Protein AF-A0A239GBN7-F1 (afdb_monomer)

Organism: NCBI:txid1500549

Structure (mmCIF, N/CA/C/O backbone):
data_AF-A0A239GBN7-F1
#
_entry.id   AF-A0A239GBN7-F1
#
loop_
_atom_site.group_PDB
_atom_site.id
_atom_site.type_symbol
_atom_site.label_atom_id
_atom_site.label_alt_id
_atom_site.label_comp_id
_atom_site.label_asym_id
_atom_site.label_entity_id
_atom_site.label_seq_id
_atom_site.pdbx_PDB_ins_code
_atom_site.Cartn_x
_atom_site.Cartn_y
_atom_site.Cartn_z
_atom_site.occupancy
_atom_site.B_iso_or_equiv
_atom_site.auth_seq_id
_atom_site.auth_comp_id
_atom_site.auth_asym_id
_atom_site.auth_atom_id
_atom_site.pdbx_PDB_model_num
ATOM 1 N N . MET A 1 1 ? -6.923 -0.369 -9.445 1.00 72.62 1 MET A N 1
ATOM 2 C CA . MET A 1 1 ? -6.277 -1.036 -10.608 1.00 72.62 1 MET A CA 1
ATOM 3 C C . MET A 1 1 ? -5.202 -0.095 -11.122 1.00 72.62 1 MET A C 1
ATOM 5 O O . MET A 1 1 ? -5.505 1.081 -11.259 1.00 72.62 1 MET A O 1
ATOM 9 N N . ILE A 1 2 ? -3.983 -0.569 -11.394 1.00 82.81 2 ILE A N 1
ATOM 10 C CA . ILE A 1 2 ? -2.902 0.307 -11.875 1.00 82.81 2 ILE A CA 1
ATOM 11 C C . ILE A 1 2 ? -3.067 0.641 -13.365 1.00 82.81 2 ILE A C 1
ATOM 13 O O . ILE A 1 2 ? -3.360 -0.239 -14.175 1.00 82.81 2 ILE A O 1
ATOM 17 N N . THR A 1 3 ? -2.873 1.910 -13.731 1.00 89.62 3 THR A N 1
ATOM 18 C CA . THR A 1 3 ? -2.868 2.357 -15.132 1.00 89.62 3 THR A CA 1
ATOM 19 C C . THR A 1 3 ? -1.474 2.249 -15.743 1.00 89.62 3 THR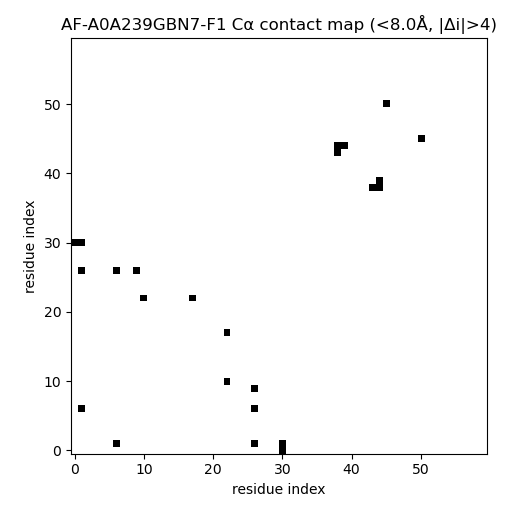 A C 1
ATOM 21 O O . THR A 1 3 ? -0.457 2.257 -15.042 1.00 89.62 3 THR A O 1
ATOM 24 N N . LYS A 1 4 ? -1.408 2.184 -17.076 1.00 92.25 4 LYS A N 1
ATOM 25 C CA . LYS A 1 4 ? -0.137 2.156 -17.812 1.00 92.25 4 LYS A CA 1
ATOM 26 C C . LYS A 1 4 ? 0.704 3.400 -17.520 1.00 92.25 4 LYS A C 1
ATOM 28 O O . LYS A 1 4 ? 1.914 3.297 -17.341 1.00 92.25 4 LYS A O 1
ATOM 33 N N . GLU A 1 5 ? 0.064 4.559 -17.447 1.00 93.31 5 GLU A N 1
ATOM 34 C CA . GLU A 1 5 ? 0.697 5.847 -17.169 1.00 93.31 5 GLU A CA 1
ATOM 35 C C . GLU A 1 5 ? 1.355 5.835 -15.785 1.00 93.31 5 GLU A C 1
ATOM 37 O O . GLU A 1 5 ? 2.532 6.169 -15.657 1.00 93.31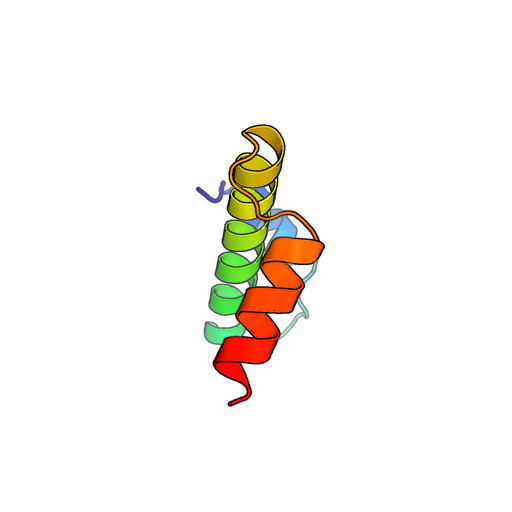 5 GLU A O 1
ATOM 42 N N . LYS A 1 6 ? 0.641 5.343 -14.768 1.00 88.69 6 LYS A N 1
ATOM 43 C CA . LYS A 1 6 ? 1.144 5.270 -13.392 1.00 88.69 6 LYS A CA 1
ATOM 44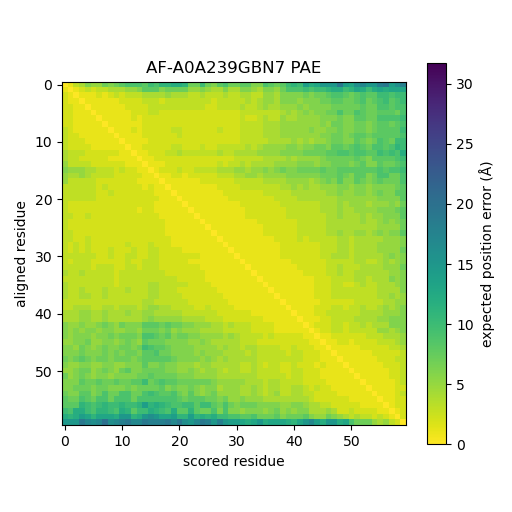 C C . LYS A 1 6 ? 2.255 4.234 -13.222 1.00 88.69 6 LYS A C 1
ATOM 46 O O . LYS A 1 6 ? 3.191 4.442 -12.450 1.00 88.69 6 LYS A O 1
ATOM 51 N N . LEU A 1 7 ? 2.208 3.144 -13.990 1.00 92.19 7 LEU A N 1
ATOM 52 C CA . LEU A 1 7 ? 3.314 2.189 -14.066 1.00 92.19 7 LEU A CA 1
ATOM 53 C C . LEU A 1 7 ? 4.569 2.832 -14.677 1.00 92.19 7 LEU A C 1
ATOM 55 O O . LEU A 1 7 ? 5.659 2.677 -14.134 1.00 92.19 7 LEU A O 1
ATOM 59 N N . LEU A 1 8 ? 4.425 3.600 -15.762 1.00 94.88 8 LEU A N 1
ATOM 60 C CA . LEU A 1 8 ? 5.545 4.328 -16.370 1.00 94.88 8 LEU A CA 1
ATOM 61 C C . LEU A 1 8 ? 6.139 5.371 -15.415 1.00 94.88 8 LEU A C 1
ATOM 63 O O . LEU A 1 8 ? 7.356 5.514 -15.348 1.00 94.88 8 LEU A O 1
ATOM 67 N N . GLU A 1 9 ? 5.307 6.084 -14.658 1.00 92.75 9 GLU A N 1
ATOM 68 C CA . GLU A 1 9 ? 5.771 7.003 -13.611 1.00 92.75 9 GLU A CA 1
ATOM 69 C C . GLU A 1 9 ? 6.514 6.279 -12.488 1.00 92.75 9 GLU A C 1
ATOM 71 O O . GLU A 1 9 ? 7.562 6.742 -12.041 1.00 92.75 9 GLU A O 1
ATOM 76 N N . THR A 1 10 ? 6.018 5.110 -12.080 1.00 91.81 10 THR A N 1
ATOM 77 C CA . THR A 1 10 ? 6.681 4.274 -11.075 1.00 91.81 10 THR A CA 1
ATOM 78 C C . TH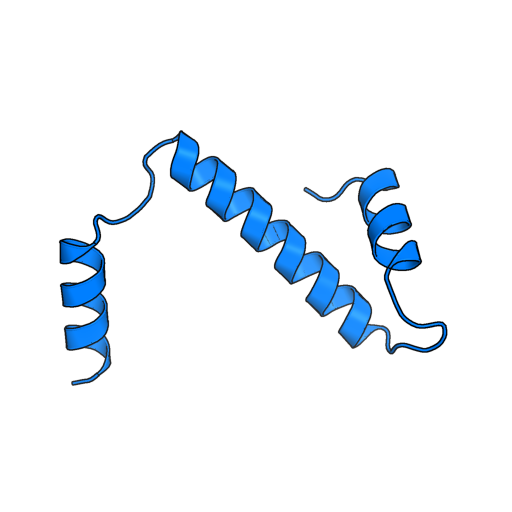R A 1 10 ? 8.077 3.884 -11.551 1.00 91.81 10 THR A C 1
ATOM 80 O O . THR A 1 10 ? 9.044 4.114 -10.826 1.00 91.81 10 THR A O 1
ATOM 83 N N . LEU A 1 11 ? 8.200 3.405 -12.794 1.00 94.44 11 LEU A N 1
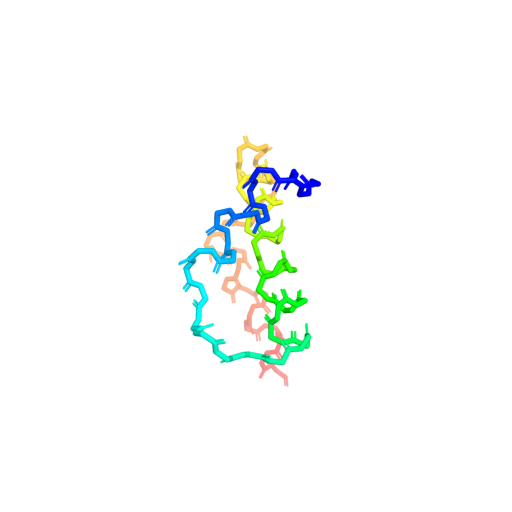ATOM 84 C CA . LEU A 1 11 ? 9.477 3.034 -13.411 1.00 94.44 11 LEU A CA 1
ATOM 85 C C . LEU A 1 11 ? 10.466 4.206 -13.484 1.00 94.44 11 LEU A C 1
ATOM 87 O O . LEU A 1 11 ? 11.649 4.005 -13.239 1.00 94.44 11 LEU A O 1
ATOM 91 N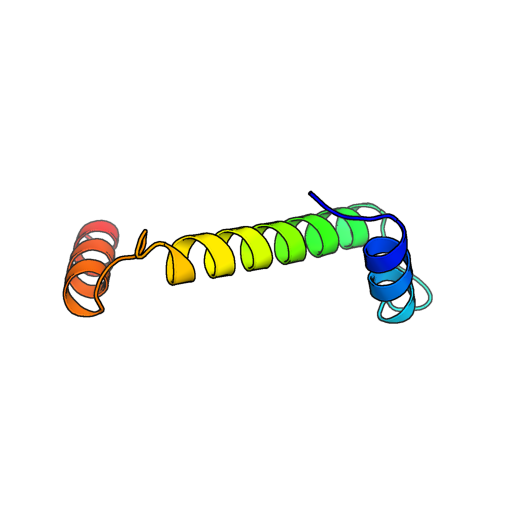 N . LYS A 1 12 ? 10.003 5.438 -13.743 1.00 94.62 12 LYS A N 1
ATOM 92 C CA . LYS A 1 12 ? 10.867 6.639 -13.730 1.00 94.62 12 LYS A CA 1
ATOM 93 C C . LYS A 1 12 ? 11.487 6.929 -12.360 1.00 94.62 12 LYS A C 1
ATOM 95 O O . LYS A 1 12 ? 12.509 7.599 -12.294 1.00 94.62 12 LYS A O 1
ATOM 100 N N . SER A 1 13 ? 10.851 6.477 -11.278 1.00 91.19 13 SER A N 1
ATOM 101 C CA . SER A 1 13 ? 11.341 6.657 -9.903 1.00 91.19 13 SER A CA 1
ATOM 102 C C . SER A 1 13 ? 12.212 5.499 -9.404 1.00 91.19 13 SER A C 1
ATOM 104 O O . SER A 1 13 ? 12.716 5.549 -8.281 1.00 91.19 13 SER A O 1
ATOM 106 N N . MET A 1 14 ? 12.335 4.431 -10.196 1.00 94.94 14 MET A N 1
ATOM 107 C CA . MET A 1 14 ? 13.124 3.253 -9.854 1.00 94.94 14 MET A CA 1
ATOM 108 C C . MET A 1 14 ? 14.587 3.439 -10.280 1.00 94.94 14 MET A C 1
ATOM 110 O O . MET A 1 14 ? 14.868 4.215 -11.193 1.00 94.94 14 MET A O 1
ATOM 114 N N . PRO A 1 15 ? 15.535 2.756 -9.616 1.00 96.31 15 PRO A N 1
ATOM 115 C CA . PRO A 1 15 ? 16.938 2.778 -10.022 1.00 96.31 15 PRO A CA 1
ATOM 116 C C . PRO A 1 15 ? 17.131 2.192 -11.429 1.00 96.31 15 PRO A C 1
ATOM 118 O O . PRO A 1 15 ? 16.315 1.404 -11.893 1.00 96.31 15 PRO A O 1
ATOM 121 N N . ASP A 1 16 ? 18.259 2.490 -12.079 1.00 95.06 16 ASP A N 1
ATOM 12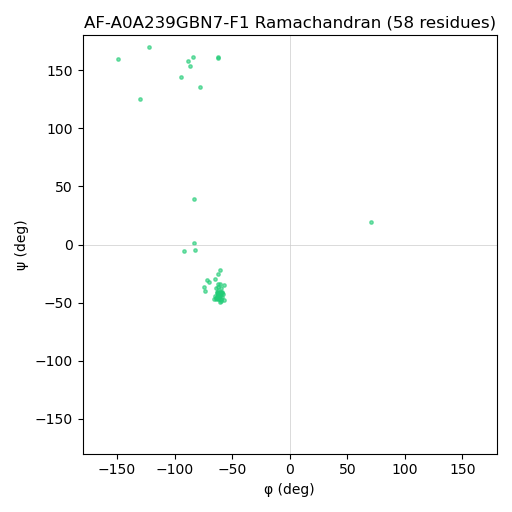2 C CA . ASP A 1 16 ? 18.583 1.955 -13.417 1.00 95.06 16 ASP A CA 1
ATOM 123 C C . ASP A 1 16 ? 18.674 0.418 -13.460 1.00 95.06 16 ASP A C 1
ATOM 125 O O . ASP A 1 16 ? 18.563 -0.199 -14.521 1.00 95.06 16 ASP A O 1
ATOM 129 N N . LYS A 1 17 ? 18.908 -0.213 -12.303 1.00 96.69 17 LYS A N 1
ATOM 130 C CA . LYS A 1 17 ? 18.907 -1.666 -12.127 1.00 96.69 17 LYS A CA 1
ATOM 131 C C . LYS A 1 17 ? 18.026 -2.040 -10.947 1.00 96.69 17 LYS A C 1
ATOM 133 O O . LYS A 1 17 ? 18.261 -1.588 -9.831 1.00 96.69 17 LYS A O 1
ATOM 138 N N . PHE A 1 18 ? 17.067 -2.912 -11.205 1.00 96.81 18 PHE A N 1
ATOM 139 C CA . PHE A 1 18 ? 16.174 -3.519 -10.228 1.00 96.81 18 PHE A CA 1
ATOM 140 C C . PHE A 1 18 ? 15.800 -4.917 -10.724 1.00 96.81 18 PHE A C 1
ATOM 142 O O . PHE A 1 18 ? 15.942 -5.225 -11.912 1.00 96.81 18 PHE A O 1
ATOM 149 N N . SER A 1 19 ? 15.353 -5.775 -9.817 1.00 97.69 19 SER A N 1
ATOM 150 C CA . SER A 1 19 ? 14.798 -7.080 -10.158 1.00 97.69 19 SER A CA 1
ATOM 151 C C . SER A 1 19 ? 13.319 -6.968 -10.534 1.00 97.69 19 SER A C 1
ATOM 153 O O . SER A 1 19 ? 12.637 -6.005 -10.190 1.00 97.69 19 SER A O 1
ATOM 155 N N . VAL A 1 20 ? 12.784 -7.977 -11.222 1.00 95.75 20 VAL A N 1
ATOM 156 C CA . VAL A 1 20 ? 11.339 -8.034 -11.501 1.00 95.75 20 VAL A CA 1
ATOM 157 C C . VAL A 1 20 ? 10.530 -8.069 -10.199 1.00 95.75 20 VAL A C 1
ATOM 159 O O . VAL A 1 20 ? 9.470 -7.450 -10.133 1.00 95.75 20 VAL A O 1
ATOM 162 N N . ASP A 1 21 ? 11.052 -8.716 -9.156 1.00 97.44 21 ASP A N 1
ATOM 163 C CA . ASP A 1 21 ? 10.402 -8.789 -7.847 1.00 97.44 21 ASP A CA 1
ATOM 164 C C . ASP A 1 21 ? 10.262 -7.398 -7.209 1.00 97.44 21 ASP A C 1
ATOM 166 O O . ASP A 1 21 ? 9.178 -7.056 -6.738 1.00 97.44 21 ASP A O 1
ATOM 170 N N . ASP A 1 22 ? 11.292 -6.547 -7.308 1.00 96.56 22 ASP A N 1
ATOM 171 C CA . ASP A 1 22 ? 11.245 -5.162 -6.807 1.00 96.56 22 ASP A CA 1
ATOM 172 C C . ASP A 1 22 ? 10.133 -4.346 -7.487 1.00 96.56 22 ASP A C 1
ATOM 174 O O . ASP A 1 22 ? 9.425 -3.562 -6.847 1.00 96.56 22 ASP A O 1
ATOM 178 N N . LEU A 1 23 ? 9.961 -4.527 -8.803 1.00 95.12 23 LEU A N 1
ATOM 179 C CA . LEU A 1 23 ? 8.886 -3.877 -9.553 1.00 95.12 23 LEU A CA 1
ATOM 180 C C . LEU A 1 23 ? 7.517 -4.361 -9.073 1.00 95.12 23 LEU A C 1
ATOM 182 O O . LEU A 1 23 ? 6.625 -3.546 -8.832 1.00 95.12 23 LEU A O 1
ATOM 186 N N . MET A 1 24 ? 7.353 -5.676 -8.932 1.00 94.88 24 MET A N 1
ATOM 187 C CA . MET A 1 24 ? 6.094 -6.279 -8.500 1.00 94.88 24 MET A CA 1
ATOM 188 C C . MET A 1 24 ? 5.709 -5.830 -7.089 1.00 94.88 24 MET A C 1
ATOM 190 O O . MET A 1 24 ? 4.557 -5.451 -6.866 1.00 94.88 24 MET A O 1
ATOM 194 N N . GLU A 1 25 ? 6.660 -5.806 -6.154 1.00 95.69 25 GLU A N 1
ATOM 195 C CA . GLU A 1 25 ? 6.434 -5.333 -4.787 1.00 95.69 25 GLU A CA 1
ATOM 196 C C . GLU A 1 25 ? 6.038 -3.854 -4.767 1.00 95.69 25 GLU A C 1
ATOM 198 O O . GLU A 1 25 ? 5.050 -3.478 -4.128 1.00 95.69 25 GLU A O 1
ATOM 203 N N . ARG A 1 26 ? 6.748 -3.011 -5.526 1.00 94.38 26 ARG A N 1
ATOM 204 C CA . ARG A 1 26 ? 6.446 -1.578 -5.610 1.00 94.38 26 ARG A CA 1
ATOM 205 C C . ARG A 1 26 ? 5.049 -1.323 -6.171 1.00 94.38 26 ARG A C 1
ATOM 207 O O . ARG A 1 26 ? 4.317 -0.494 -5.629 1.00 94.38 26 ARG A O 1
ATOM 214 N N . VAL A 1 27 ? 4.665 -2.038 -7.229 1.00 93.94 27 VAL A N 1
ATOM 215 C CA . VAL A 1 27 ? 3.324 -1.946 -7.827 1.00 93.94 27 VAL A CA 1
ATOM 216 C C . VAL A 1 27 ? 2.252 -2.405 -6.838 1.00 93.94 27 VAL A C 1
ATOM 218 O O . VAL A 1 27 ? 1.246 -1.715 -6.664 1.00 93.94 27 VAL A O 1
ATOM 221 N N . LEU A 1 28 ? 2.476 -3.525 -6.144 1.00 94.31 28 LEU A N 1
ATOM 222 C CA . LEU A 1 28 ? 1.544 -4.040 -5.142 1.00 94.31 28 LEU A CA 1
ATOM 223 C C . LEU A 1 28 ? 1.361 -3.059 -3.976 1.00 94.31 28 LEU A C 1
ATOM 225 O O . LEU A 1 28 ? 0.237 -2.851 -3.517 1.00 94.31 28 LEU A O 1
ATOM 229 N N . LEU A 1 29 ? 2.445 -2.438 -3.508 1.00 94.62 29 LEU A N 1
ATOM 230 C CA . LEU A 1 29 ? 2.400 -1.427 -2.455 1.00 94.62 29 LEU A CA 1
ATOM 231 C C . LEU A 1 29 ? 1.547 -0.226 -2.874 1.00 94.62 29 LEU A C 1
ATOM 233 O O . LEU A 1 29 ? 0.650 0.173 -2.133 1.00 94.62 29 LEU A O 1
ATOM 237 N N . LEU A 1 30 ? 1.787 0.324 -4.068 1.00 92.81 30 LEU A N 1
ATOM 238 C CA . LEU A 1 30 ? 1.020 1.460 -4.587 1.00 92.81 30 LEU A CA 1
ATOM 239 C C . LEU A 1 30 ? -0.473 1.133 -4.695 1.00 92.81 30 LEU A C 1
ATOM 241 O O . LEU A 1 30 ? -1.306 1.940 -4.289 1.00 92.81 30 LEU A O 1
ATOM 245 N N . GLN A 1 31 ? -0.808 -0.073 -5.157 1.00 92.31 31 GLN A N 1
ATOM 246 C CA . GLN A 1 31 ? -2.193 -0.535 -5.205 1.00 92.31 31 GLN A CA 1
ATOM 247 C C . GLN A 1 31 ? -2.826 -0.613 -3.807 1.00 92.31 31 GLN A C 1
ATOM 249 O O . GLN A 1 31 ? -3.972 -0.205 -3.632 1.00 92.31 31 GLN A O 1
ATOM 254 N N . LYS A 1 32 ? -2.107 -1.125 -2.801 1.00 94.75 32 LYS A N 1
ATOM 255 C CA . LYS A 1 32 ? -2.615 -1.184 -1.419 1.00 94.75 32 LYS A CA 1
ATOM 256 C C . LYS A 1 32 ? -2.847 0.206 -0.830 1.00 94.75 32 LYS A C 1
ATOM 258 O O . LYS A 1 32 ? -3.821 0.392 -0.110 1.00 94.75 32 LYS A O 1
ATOM 263 N N . ILE A 1 33 ? -1.982 1.170 -1.148 1.00 94.06 33 ILE A N 1
ATOM 264 C CA . ILE A 1 33 ? -2.146 2.562 -0.713 1.00 94.06 33 ILE A CA 1
ATOM 265 C C . ILE A 1 33 ? -3.412 3.168 -1.328 1.00 94.06 33 ILE A C 1
ATOM 267 O O . ILE A 1 33 ? -4.196 3.767 -0.601 1.00 94.06 33 ILE A O 1
ATOM 271 N N . GLU A 1 34 ? -3.650 2.978 -2.630 1.00 92.75 34 GLU A N 1
ATOM 272 C CA . GLU A 1 34 ? -4.887 3.433 -3.289 1.00 92.75 34 GLU A CA 1
ATOM 273 C C . GLU A 1 34 ? -6.137 2.850 -2.634 1.00 92.75 34 GLU A C 1
ATOM 275 O O . GLU A 1 34 ? -7.042 3.597 -2.273 1.00 92.75 34 GLU A O 1
ATOM 280 N N . ILE A 1 35 ? -6.146 1.537 -2.398 1.00 94.56 35 ILE A N 1
ATOM 281 C CA . ILE A 1 35 ? -7.254 0.868 -1.708 1.00 94.56 35 ILE A CA 1
ATOM 282 C C . ILE A 1 35 ? -7.458 1.467 -0.311 1.00 94.56 35 ILE A C 1
ATOM 284 O O . ILE A 1 35 ? -8.587 1.769 0.060 1.00 94.56 35 ILE A O 1
ATOM 288 N N . GLY A 1 36 ? -6.381 1.682 0.450 1.00 95.50 36 GLY A N 1
ATOM 289 C CA . GLY A 1 36 ? -6.462 2.283 1.782 1.00 95.50 36 GLY A CA 1
ATOM 290 C C . GLY A 1 36 ? -7.007 3.715 1.769 1.00 95.50 36 GLY A C 1
ATOM 291 O O . GLY A 1 36 ? -7.769 4.088 2.659 1.00 95.50 36 GLY A O 1
ATOM 292 N N . MET A 1 37 ? -6.664 4.514 0.752 1.00 95.38 37 MET A N 1
ATOM 293 C CA . MET A 1 37 ? -7.229 5.856 0.573 1.00 95.38 37 MET A CA 1
ATOM 294 C C . MET A 1 37 ? -8.731 5.790 0.274 1.00 95.38 37 MET A C 1
ATOM 296 O O . MET A 1 37 ? -9.505 6.469 0.944 1.00 95.38 37 MET A O 1
ATOM 300 N N . GLU A 1 38 ? -9.156 4.924 -0.650 1.00 96.31 38 GLU A N 1
ATOM 301 C CA . GLU A 1 38 ? -10.580 4.727 -0.961 1.00 96.31 38 GLU A CA 1
ATOM 302 C C . GLU A 1 38 ? -11.379 4.241 0.259 1.00 96.31 38 GLU A C 1
ATOM 304 O O . GLU A 1 38 ? -12.493 4.702 0.500 1.00 96.31 38 GLU A O 1
ATOM 309 N N . GLN A 1 39 ? -10.816 3.319 1.045 1.00 96.75 39 GLN A N 1
ATOM 310 C CA . GLN A 1 39 ? -11.421 2.839 2.290 1.00 96.75 39 GLN A CA 1
ATOM 311 C C . GLN A 1 39 ? -11.572 3.972 3.305 1.00 96.75 39 GLN A C 1
ATOM 313 O O . GLN A 1 39 ? -12.627 4.113 3.919 1.00 96.75 39 GLN A O 1
ATOM 318 N N . SER A 1 40 ? -10.547 4.815 3.448 1.00 95.44 40 SER A N 1
ATOM 319 C CA . SER A 1 40 ? -10.583 5.983 4.332 1.00 95.44 40 SER A CA 1
ATOM 320 C C . SER A 1 40 ? -11.703 6.954 3.945 1.00 95.44 40 SER A C 1
ATOM 322 O O . SER A 1 40 ? -12.494 7.355 4.797 1.00 95.44 40 SER A O 1
ATOM 324 N N . GLU A 1 41 ? -11.834 7.272 2.653 1.00 96.25 41 GLU A N 1
ATOM 325 C CA . GLU A 1 41 ? -12.899 8.145 2.138 1.00 96.25 41 GLU A CA 1
ATOM 326 C C . GLU A 1 41 ? -14.303 7.571 2.374 1.00 96.25 41 GLU A C 1
ATOM 328 O O . GLU A 1 41 ? -15.245 8.317 2.640 1.00 96.25 41 GLU A O 1
ATOM 333 N N . LYS A 1 42 ? -14.443 6.242 2.322 1.00 97.44 42 LYS A N 1
ATOM 334 C CA . LYS A 1 42 ? -15.701 5.530 2.596 1.00 97.44 42 LYS A CA 1
ATOM 335 C C . LYS A 1 42 ? -15.970 5.303 4.087 1.00 97.44 42 LYS A C 1
ATOM 337 O O . LYS A 1 42 ? -17.030 4.788 4.434 1.00 97.44 42 LYS A O 1
ATOM 342 N N . GLY A 1 43 ? -15.041 5.670 4.970 1.00 95.56 43 GLY A N 1
ATOM 343 C CA . GLY A 1 43 ? -15.139 5.385 6.403 1.00 95.56 43 GLY A CA 1
ATOM 344 C C . GLY A 1 43 ? -14.966 3.901 6.754 1.00 95.56 43 GLY A C 1
ATOM 345 O O . GLY A 1 43 ? -15.354 3.482 7.838 1.00 95.56 43 GLY A O 1
ATOM 346 N N . GLU A 1 44 ? -14.371 3.103 5.867 1.00 95.69 44 GLU A N 1
ATOM 347 C CA . GLU A 1 44 ? -14.095 1.666 6.032 1.00 95.69 44 GLU A CA 1
ATOM 348 C C . GLU A 1 44 ? -12.791 1.418 6.821 1.00 95.69 44 GLU A C 1
ATOM 350 O O . GLU A 1 44 ? -11.998 0.531 6.503 1.00 95.69 44 GLU A O 1
ATOM 355 N N . GLY A 1 45 ? -12.544 2.237 7.844 1.00 93.06 45 GLY A N 1
ATOM 356 C CA . GLY A 1 45 ? -11.365 2.172 8.702 1.00 93.06 45 GLY A CA 1
ATOM 357 C C . GLY A 1 45 ? -11.729 1.993 10.173 1.00 93.06 45 GLY A C 1
ATOM 358 O O . GLY A 1 45 ? -12.883 2.129 10.570 1.00 93.06 45 GLY A O 1
ATOM 359 N N . TYR A 1 46 ? -10.723 1.709 10.994 1.00 95.00 46 TYR A N 1
ATOM 360 C CA . TYR A 1 46 ? -10.875 1.652 12.446 1.00 95.00 46 TYR A CA 1
ATOM 361 C C . TYR A 1 46 ? -10.508 2.997 13.067 1.00 95.00 46 TYR A C 1
ATOM 363 O O . TYR A 1 46 ? -9.556 3.657 12.638 1.00 95.00 46 TYR A O 1
ATOM 371 N N . SER A 1 47 ? -11.216 3.387 14.122 1.00 95.12 47 SER A N 1
ATOM 372 C CA . SER A 1 47 ? -10.769 4.470 14.993 1.00 95.12 47 SER A CA 1
ATOM 373 C C . SER A 1 47 ? -9.445 4.110 15.674 1.00 95.12 47 SER A C 1
ATOM 375 O O . SER A 1 47 ? -9.070 2.942 15.807 1.00 95.12 47 SER A O 1
ATOM 377 N N . ALA A 1 48 ? -8.736 5.127 16.166 1.00 95.00 48 ALA A N 1
ATOM 378 C CA . ALA A 1 48 ? -7.479 4.920 16.880 1.00 95.00 48 ALA A CA 1
ATOM 379 C C . ALA A 1 48 ? -7.636 3.993 18.103 1.00 95.00 48 ALA A C 1
ATOM 381 O O . ALA A 1 48 ? -6.737 3.208 18.396 1.00 95.00 48 ALA A O 1
ATOM 382 N N . GLU A 1 49 ? -8.771 4.057 18.804 1.00 96.69 49 GLU A N 1
ATOM 383 C CA . GLU A 1 49 ? -9.033 3.209 19.972 1.00 96.69 49 GLU A CA 1
ATOM 384 C C . GLU A 1 49 ? -9.327 1.754 19.584 1.00 96.69 49 GLU A C 1
ATOM 386 O O . GLU A 1 49 ? -8.808 0.830 20.213 1.00 96.69 49 GLU A O 1
ATOM 391 N N . GLU A 1 50 ? -10.083 1.529 18.507 1.00 96.69 50 GLU A N 1
ATOM 392 C CA . GLU A 1 50 ? -10.316 0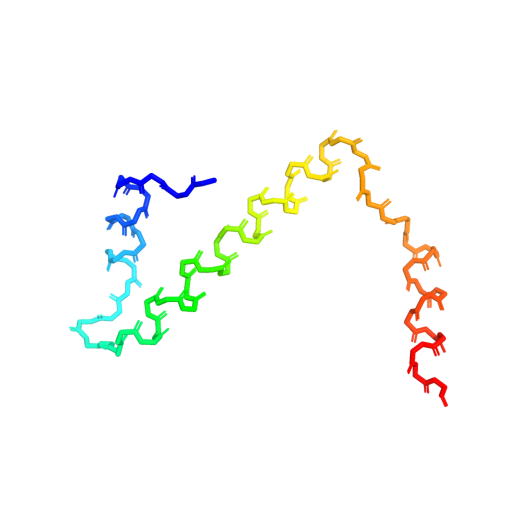.184 17.964 1.00 96.69 50 GLU A CA 1
ATOM 393 C C . GLU A 1 50 ? -9.007 -0.451 17.484 1.00 96.69 50 GLU A C 1
ATOM 395 O O . GLU A 1 50 ? -8.699 -1.587 17.848 1.00 96.69 50 GLU A O 1
ATOM 400 N N . ALA A 1 51 ? -8.180 0.311 16.762 1.00 95.69 51 ALA A N 1
ATOM 401 C CA . ALA A 1 51 ? -6.876 -0.149 16.298 1.00 95.69 51 ALA A CA 1
ATOM 402 C C . ALA A 1 51 ? -5.945 -0.529 17.464 1.00 95.69 51 ALA A C 1
ATOM 404 O O . ALA A 1 51 ? -5.318 -1.590 17.433 1.00 95.69 51 ALA A O 1
ATOM 405 N N . LYS A 1 52 ? -5.889 0.283 18.533 1.00 96.25 52 LYS A N 1
ATOM 406 C CA . LYS A 1 52 ? -5.121 -0.047 19.750 1.00 96.25 52 LYS A CA 1
ATOM 407 C C . LYS A 1 52 ? -5.578 -1.365 20.369 1.00 96.25 52 LYS A C 1
ATOM 409 O O . LYS A 1 52 ? -4.741 -2.170 20.776 1.00 96.25 52 LYS A O 1
ATOM 414 N N . LYS A 1 53 ? -6.892 -1.600 20.443 1.00 96.81 53 LYS A N 1
ATOM 415 C CA . LYS A 1 53 ? -7.443 -2.846 20.988 1.00 96.81 53 LYS A CA 1
ATOM 416 C C . LYS A 1 53 ? -7.011 -4.058 20.158 1.00 96.81 53 LYS A C 1
ATOM 418 O O . LYS A 1 53 ? -6.529 -5.027 20.735 1.00 96.81 53 LYS A O 1
ATOM 423 N N . MET A 1 54 ? -7.110 -3.973 18.831 1.00 95.56 54 MET A N 1
ATOM 424 C CA . MET A 1 54 ? -6.703 -5.050 17.919 1.00 95.56 54 MET A CA 1
ATOM 425 C C . MET A 1 54 ? -5.211 -5.385 18.043 1.00 95.56 54 MET A C 1
ATOM 427 O O . MET A 1 54 ? -4.844 -6.554 18.129 1.00 95.56 54 MET A O 1
ATOM 431 N N . ILE A 1 55 ? -4.344 -4.366 18.106 1.00 96.19 55 ILE A N 1
ATOM 432 C CA . ILE A 1 55 ? -2.894 -4.559 18.275 1.00 96.19 55 ILE A CA 1
ATOM 433 C C . ILE A 1 55 ? -2.594 -5.258 19.606 1.00 96.19 55 ILE A C 1
ATOM 435 O O . ILE A 1 55 ? -1.823 -6.214 19.643 1.00 96.19 55 ILE A O 1
ATOM 439 N N . ASN A 1 56 ? -3.235 -4.824 20.694 1.00 95.56 56 ASN A N 1
ATOM 440 C CA . ASN A 1 56 ? -3.058 -5.443 22.007 1.00 95.56 56 ASN A CA 1
ATOM 441 C C . ASN A 1 56 ? -3.557 -6.895 22.060 1.00 95.56 56 ASN A C 1
ATOM 443 O O . ASN A 1 56 ? -3.049 -7.672 22.861 1.00 95.56 56 ASN A O 1
ATOM 447 N N . GLU A 1 57 ? -4.561 -7.263 21.262 1.00 95.81 57 GLU A N 1
ATOM 448 C CA . GLU A 1 57 ? -5.019 -8.651 21.136 1.00 95.81 57 GLU A CA 1
ATOM 449 C C . GLU A 1 57 ? -4.049 -9.510 20.320 1.00 95.81 57 GLU A C 1
ATOM 451 O O . GLU A 1 57 ? -3.836 -10.663 20.674 1.00 95.81 57 GLU A O 1
ATOM 456 N N . TRP A 1 58 ? -3.421 -8.956 19.279 1.00 95.50 58 TRP A N 1
ATOM 457 C CA . TRP A 1 58 ? -2.449 -9.683 18.456 1.00 95.50 58 TRP A CA 1
ATOM 458 C C . TRP A 1 58 ? -1.113 -9.942 19.173 1.00 95.50 58 TRP A C 1
ATOM 460 O O . TRP A 1 58 ? -0.452 -10.940 18.906 1.00 95.50 58 TRP A O 1
ATOM 470 N N . LEU A 1 59 ? -0.710 -9.054 20.085 1.00 92.75 59 LEU A N 1
ATOM 471 C CA . LEU A 1 59 ? 0.537 -9.178 20.853 1.00 92.75 59 LEU A CA 1
ATOM 472 C C . LEU A 1 59 ? 0.424 -10.078 22.103 1.00 92.75 59 LEU A C 1
ATOM 474 O O . LEU A 1 59 ? 1.404 -10.194 22.841 1.00 92.75 59 LEU A O 1
ATOM 478 N N . LYS A 1 60 ? -0.749 -10.668 22.366 1.00 77.94 60 LYS A N 1
ATOM 479 C CA . LYS A 1 60 ? -0.958 -11.677 23.420 1.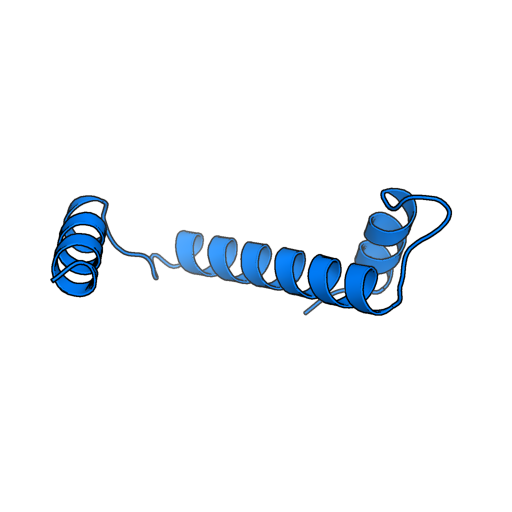00 77.94 60 LYS A CA 1
ATOM 480 C C . LYS A 1 60 ? -0.613 -13.074 22.922 1.00 77.94 60 LYS A C 1
ATOM 482 O O . LYS A 1 60 ? -0.075 -13.840 23.749 1.00 77.94 60 LYS A O 1
#

Solvent-accessible surface area (backbone atoms only — not comparable to full-atom values): 3714 Å² total; per-residue (Å²): 133,90,50,73,66,58,51,54,54,50,56,73,74,48,69,102,72,78,55,73,64,59,53,52,51,52,52,52,50,53,52,51,49,53,52,52,50,56,28,53,78,70,61,72,63,75,53,74,68,56,48,52,52,53,52,59,60,73,75,105

Sequence (60 aa):
MITKEKLLETLKSMPDKFSVDDLMERVLLLQKIEIGMEQSEKGEGYSAEEAKKMINEWLK

Radius of gyration: 16.23 Å; Cα contacts (8 Å, |Δi|>4): 12; chains: 1; bounding box: 35×20×41 Å

Secondary structure (DSSP, 8-state):
---HHHHHHHHHTS-SS--HHHHHHHHHHHHHHHHHHHHHHTT-S--HHHHHHHHHHHT-

pLDDT: mean 93.94, std 4.23, range [72.62, 97.69]

Foldseek 3Di:
DDDPVNLVVLVVPDDPDDDPVVSVVSVVVVVVVVVVVVCVVVVVDDDPVRVVVVVVVVVD

Mean predicted aligned error: 4.01 Å